Protein AF-A0A4W6DBS5-F1 (afdb_monomer_lite)

pLDDT: mean 72.59, std 17.26, range [32.41, 91.25]

Sequence (132 aa):
MEENRLSANVNFTAESAHLVKTLLYKHRHTITTEQEEKCPDTGMRTEEEHHTFYHYRARFSTPTSRKPIQGTASVYFVVDVSKVKAQTLPVEVLFVVESNRLVHTPGRTRFREKWLADVIESKALLQKAVQL

Foldseek 3Di:
DDDPPPPPVPVVVVVVVVVVVVVVVVVVVCVVPVPDDDDDDAWDWDDDPFKIKTKHKDKDADADPVRGGQFIKIKIKIWIDTPPDDPPDDIWMWIDIPPDPDIDGPPVDDDDPVSGVVVGVVVSVVVVVVVD

Structure (mmCIF, N/CA/C/O backbone):
data_AF-A0A4W6DBS5-F1
#
_entry.id   AF-A0A4W6DBS5-F1
#
loop_
_atom_site.group_PDB
_atom_site.id
_atom_site.type_symbol
_atom_site.label_atom_id
_atom_site.label_alt_id
_atom_site.label_comp_id
_atom_site.label_asym_id
_atom_site.label_entity_id
_atom_site.label_seq_id
_atom_site.pdbx_PDB_ins_code
_atom_site.Cartn_x
_atom_site.Cartn_y
_atom_site.Cartn_z
_atom_site.occupancy
_atom_site.B_iso_or_equiv
_atom_site.auth_seq_id
_atom_site.auth_comp_id
_atom_site.auth_asym_id
_atom_site.auth_atom_id
_atom_site.pdbx_PDB_model_num
ATOM 1 N N . MET A 1 1 ? -32.596 7.058 20.690 1.00 37.25 1 MET A N 1
ATOM 2 C CA . MET A 1 1 ? -31.724 6.209 19.853 1.00 37.25 1 MET A CA 1
ATOM 3 C C . MET A 1 1 ? -31.255 7.082 18.714 1.00 37.25 1 MET A C 1
ATOM 5 O O . MET A 1 1 ? -32.039 7.348 17.818 1.00 37.25 1 MET A O 1
ATOM 9 N N . GLU A 1 2 ? -30.049 7.630 18.821 1.00 32.41 2 GLU A N 1
ATOM 10 C CA . GLU A 1 2 ? -29.502 8.546 17.821 1.00 32.41 2 GLU A CA 1
ATOM 11 C C . GLU A 1 2 ? -28.297 7.863 17.178 1.00 32.41 2 GLU A C 1
ATOM 13 O O . GLU A 1 2 ? -27.300 7.541 17.827 1.00 32.41 2 GLU A O 1
ATOM 18 N N . GLU A 1 3 ? -28.485 7.515 15.913 1.00 40.12 3 GLU A N 1
ATOM 19 C CA . GLU A 1 3 ? -27.567 6.779 15.061 1.00 40.12 3 GLU A CA 1
ATOM 20 C C . GLU A 1 3 ? -26.371 7.684 14.741 1.00 40.12 3 GLU A C 1
ATOM 22 O O . GLU A 1 3 ? -26.428 8.580 13.898 1.00 40.12 3 GLU A O 1
ATOM 27 N N . ASN A 1 4 ? -25.289 7.502 15.498 1.00 34.47 4 ASN A N 1
ATOM 28 C CA . ASN A 1 4 ? -24.107 8.350 15.447 1.00 34.47 4 ASN A CA 1
ATOM 29 C C . ASN A 1 4 ? -23.308 8.077 14.162 1.00 34.47 4 ASN A C 1
ATOM 31 O O . ASN A 1 4 ? -22.369 7.279 14.138 1.00 34.47 4 ASN A O 1
ATOM 35 N N . ARG A 1 5 ? -23.705 8.746 13.076 1.00 44.41 5 ARG A N 1
ATOM 36 C CA . ARG A 1 5 ? -22.984 8.835 11.801 1.00 44.41 5 ARG A CA 1
ATOM 37 C C . ARG A 1 5 ? -21.673 9.612 11.976 1.00 44.41 5 ARG A C 1
ATOM 39 O O . ARG A 1 5 ? -21.519 10.725 11.488 1.00 44.41 5 ARG A O 1
ATOM 46 N N . LEU A 1 6 ? -20.698 9.010 12.651 1.00 40.62 6 LEU A N 1
ATOM 47 C CA . LEU A 1 6 ? -19.311 9.480 12.681 1.00 40.62 6 LEU A CA 1
ATOM 48 C C . LEU A 1 6 ? -18.524 8.852 11.528 1.00 40.62 6 LEU A C 1
ATOM 50 O O . LEU A 1 6 ? -17.500 8.205 11.731 1.00 40.62 6 LEU A O 1
ATOM 54 N N . SER A 1 7 ? -18.984 9.056 10.294 1.00 38.66 7 SER A N 1
ATOM 55 C CA . SER A 1 7 ? -18.100 8.930 9.138 1.00 38.66 7 SER A CA 1
ATOM 56 C C . SER A 1 7 ? -17.270 10.209 9.069 1.00 38.66 7 SER A C 1
ATOM 58 O O . SER A 1 7 ? -17.584 11.134 8.319 1.00 38.66 7 SER A O 1
ATOM 60 N N . ALA A 1 8 ? -16.234 10.301 9.905 1.00 46.06 8 ALA A N 1
ATOM 61 C CA . ALA A 1 8 ? -15.146 11.219 9.617 1.00 46.06 8 ALA A CA 1
ATOM 62 C C . ALA A 1 8 ? -14.635 10.835 8.221 1.00 46.06 8 ALA A C 1
ATOM 64 O O . ALA A 1 8 ? -14.128 9.729 8.041 1.00 46.06 8 ALA A O 1
ATOM 65 N N . ASN A 1 9 ? -14.862 11.701 7.231 1.00 44.34 9 ASN A N 1
ATOM 66 C CA . ASN A 1 9 ? -14.369 11.546 5.863 1.00 44.34 9 ASN A CA 1
ATOM 67 C C . ASN A 1 9 ? -12.839 11.671 5.881 1.00 44.34 9 ASN A C 1
ATOM 69 O O . ASN A 1 9 ? -12.274 12.706 5.533 1.00 44.34 9 ASN A O 1
ATOM 73 N N . VAL A 1 10 ? -12.160 10.635 6.365 1.00 52.34 10 VAL A N 1
ATOM 74 C CA . VAL A 1 10 ? -10.714 10.492 6.244 1.00 52.34 10 VAL A CA 1
ATOM 75 C C . VAL A 1 10 ? -10.484 9.957 4.841 1.00 52.34 10 VAL A C 1
ATOM 77 O O . VAL A 1 10 ? -10.580 8.759 4.631 1.00 52.34 10 VAL A O 1
ATOM 80 N N . ASN A 1 11 ? -10.239 10.839 3.870 1.00 52.94 11 ASN A N 1
ATOM 81 C CA . ASN A 1 11 ? -10.022 10.447 2.476 1.00 52.94 11 ASN A CA 1
ATOM 82 C C . ASN A 1 11 ? -8.618 9.836 2.292 1.00 52.94 11 ASN A C 1
ATOM 84 O O . ASN A 1 11 ? -7.769 10.395 1.588 1.00 52.94 11 ASN A O 1
ATOM 88 N N . PHE A 1 12 ? -8.358 8.674 2.898 1.00 51.47 12 PHE A N 1
ATOM 89 C CA . PHE A 1 12 ? -7.119 7.916 2.703 1.00 51.47 12 PHE A CA 1
ATOM 90 C C . PHE A 1 12 ? -6.820 7.635 1.226 1.00 51.47 12 PHE A C 1
ATOM 92 O O . PHE A 1 12 ? -5.678 7.364 0.879 1.00 51.47 12 PHE A O 1
ATOM 99 N N . THR A 1 13 ? -7.808 7.687 0.333 1.00 48.50 13 THR A N 1
ATOM 100 C CA . THR A 1 13 ? -7.647 7.544 -1.119 1.00 48.50 13 THR A CA 1
ATOM 101 C C . THR A 1 13 ? -6.822 8.693 -1.698 1.00 48.50 13 THR A C 1
ATOM 103 O O . THR A 1 13 ? -5.957 8.460 -2.539 1.00 48.50 13 THR A O 1
ATOM 106 N N . ALA A 1 14 ? -7.042 9.926 -1.233 1.00 49.16 14 ALA A N 1
ATOM 107 C CA . ALA A 1 14 ? -6.259 11.081 -1.665 1.00 49.16 14 ALA A CA 1
ATOM 108 C C . ALA A 1 14 ? -4.828 11.003 -1.113 1.00 49.16 14 ALA A C 1
ATOM 110 O O . ALA A 1 14 ? -3.869 11.243 -1.844 1.00 49.16 14 ALA A O 1
ATOM 111 N N . GLU A 1 15 ? -4.680 10.587 0.145 1.00 49.84 15 GLU A N 1
ATOM 112 C CA . GLU A 1 15 ? -3.378 10.450 0.805 1.00 49.84 15 GLU A CA 1
ATOM 113 C C . GLU A 1 15 ? -2.558 9.276 0.253 1.00 49.84 15 GLU A C 1
ATOM 115 O O . GLU A 1 15 ? -1.367 9.423 -0.004 1.00 49.84 15 GLU A O 1
ATOM 120 N N . SER A 1 16 ? -3.185 8.129 -0.016 1.00 52.06 16 SER A N 1
ATOM 121 C CA . SER A 1 16 ? -2.534 6.964 -0.630 1.00 52.06 16 SER A CA 1
ATOM 122 C C . SER A 1 16 ? -2.178 7.212 -2.096 1.00 52.06 16 SER A C 1
ATOM 124 O O . SER A 1 16 ? -1.078 6.854 -2.512 1.00 52.06 16 SER A O 1
ATOM 126 N N . ALA A 1 17 ? -3.029 7.891 -2.874 1.00 54.09 17 ALA A N 1
ATOM 127 C CA . ALA A 1 17 ? -2.690 8.3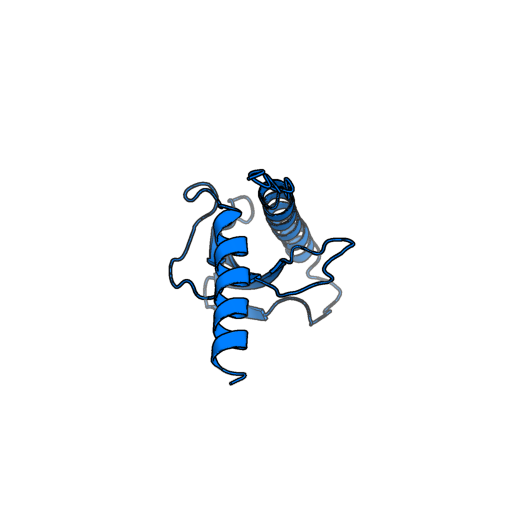10 -4.236 1.00 54.09 17 ALA A CA 1
ATOM 128 C C . ALA A 1 17 ? -1.547 9.339 -4.249 1.00 54.09 17 ALA A C 1
ATOM 130 O O . ALA A 1 17 ? -0.639 9.244 -5.078 1.00 54.09 17 ALA A O 1
ATOM 131 N N . HIS A 1 18 ? -1.550 10.291 -3.311 1.00 57.25 18 HIS A N 1
ATOM 132 C CA . HIS A 1 18 ? -0.450 11.237 -3.139 1.00 57.25 18 HIS A CA 1
ATOM 133 C C . HIS A 1 18 ? 0.840 10.530 -2.716 1.00 57.25 18 HIS A C 1
ATOM 135 O O . HIS A 1 18 ? 1.910 10.866 -3.219 1.00 57.25 18 HIS A O 1
ATOM 141 N N . LEU A 1 19 ? 0.750 9.511 -1.860 1.00 61.84 19 LEU A N 1
ATOM 142 C CA . LEU A 1 19 ? 1.896 8.719 -1.437 1.00 61.84 19 LEU A CA 1
ATOM 143 C C . LEU A 1 19 ? 2.474 7.908 -2.596 1.00 61.84 19 LEU A C 1
ATOM 145 O O . LEU A 1 19 ? 3.677 7.960 -2.808 1.00 61.84 19 LEU A O 1
ATOM 149 N N . VAL A 1 20 ? 1.641 7.232 -3.392 1.00 62.66 20 VAL A N 1
ATOM 150 C CA . VAL A 1 20 ? 2.091 6.509 -4.595 1.00 62.66 20 VAL A CA 1
ATOM 151 C C . VAL A 1 20 ? 2.735 7.477 -5.586 1.00 62.66 20 VAL A C 1
ATOM 153 O O . VAL A 1 20 ? 3.829 7.215 -6.076 1.00 62.66 20 VAL A O 1
ATOM 156 N N . LYS A 1 21 ? 2.123 8.643 -5.825 1.00 62.72 21 LYS A N 1
ATOM 157 C CA . LYS A 1 21 ? 2.707 9.692 -6.672 1.00 62.72 21 LYS A CA 1
ATOM 158 C C . LYS A 1 21 ? 4.042 10.198 -6.119 1.00 62.72 21 LYS A C 1
ATOM 160 O O . LYS A 1 21 ? 4.973 10.401 -6.889 1.00 62.72 21 LYS A O 1
ATOM 165 N N . THR A 1 22 ? 4.156 10.369 -4.804 1.00 61.91 22 THR A N 1
ATOM 166 C CA . THR A 1 22 ? 5.387 10.811 -4.131 1.00 61.91 22 THR A CA 1
ATOM 167 C C . THR A 1 22 ? 6.469 9.739 -4.176 1.00 61.91 22 THR A C 1
ATOM 169 O O . THR A 1 22 ? 7.624 10.071 -4.410 1.00 61.91 22 THR A O 1
ATOM 172 N N . LEU A 1 23 ? 6.114 8.464 -4.001 1.00 63.50 23 LEU A N 1
ATOM 173 C CA . LEU A 1 23 ? 7.032 7.334 -4.129 1.00 63.50 23 LEU A CA 1
ATOM 174 C C . LEU A 1 23 ? 7.566 7.240 -5.558 1.00 63.50 23 LEU A C 1
ATOM 176 O O . LEU A 1 23 ? 8.777 7.213 -5.743 1.00 63.50 23 LEU A O 1
ATOM 180 N N . LEU A 1 24 ? 6.688 7.307 -6.561 1.00 65.00 24 LEU A N 1
ATOM 181 C CA . LEU A 1 24 ? 7.076 7.320 -7.973 1.00 65.00 24 LEU A CA 1
ATOM 182 C C . LEU A 1 24 ? 7.933 8.545 -8.326 1.00 65.00 24 LEU A C 1
ATOM 184 O O . LEU A 1 24 ? 8.927 8.423 -9.037 1.00 65.00 24 LEU A O 1
ATOM 188 N N . TYR A 1 25 ? 7.588 9.725 -7.804 1.00 61.28 25 TYR A N 1
ATOM 189 C CA . TYR A 1 25 ? 8.354 10.952 -8.020 1.00 61.28 25 TYR A CA 1
ATOM 190 C C . TYR A 1 25 ? 9.740 10.889 -7.370 1.00 61.28 25 TYR A C 1
ATOM 192 O O . TYR A 1 25 ? 10.733 11.185 -8.031 1.00 61.28 25 TYR A O 1
ATOM 200 N N . LYS A 1 26 ? 9.820 10.470 -6.099 1.00 60.19 26 LYS A N 1
ATOM 201 C CA . LYS A 1 26 ? 11.092 10.276 -5.391 1.00 60.19 26 LYS A CA 1
ATOM 202 C C . LYS A 1 26 ? 11.959 9.259 -6.109 1.00 60.19 26 LYS A C 1
ATOM 204 O O . LYS A 1 26 ? 13.130 9.541 -6.313 1.00 60.19 26 LYS A O 1
ATOM 209 N N . HIS A 1 27 ? 11.381 8.138 -6.525 1.00 64.31 27 HIS A N 1
ATOM 210 C CA . HIS A 1 27 ? 12.082 7.077 -7.232 1.00 64.31 27 HIS A C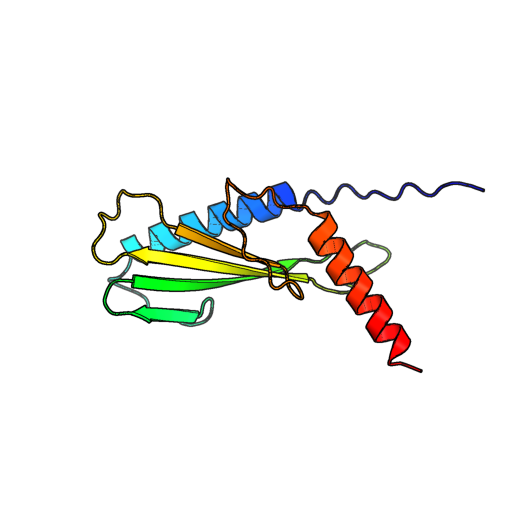A 1
ATOM 211 C C . HIS A 1 27 ? 12.660 7.550 -8.577 1.00 64.31 27 HIS A C 1
ATOM 213 O O . HIS A 1 27 ? 13.831 7.314 -8.863 1.00 64.31 27 HIS A O 1
ATOM 219 N N . ARG A 1 28 ? 11.892 8.329 -9.355 1.00 62.12 28 ARG A N 1
ATOM 220 C CA . ARG A 1 28 ? 12.376 8.951 -10.600 1.00 62.12 28 ARG A CA 1
ATOM 221 C C . ARG A 1 28 ? 13.564 9.887 -10.359 1.00 62.12 28 ARG A C 1
ATOM 223 O O . ARG A 1 28 ? 14.489 9.920 -11.164 1.00 62.12 28 ARG A O 1
ATOM 230 N N . HIS A 1 29 ? 13.556 10.622 -9.249 1.00 55.00 29 HIS A N 1
ATOM 231 C CA . HIS A 1 29 ? 14.692 11.456 -8.853 1.00 55.00 29 HIS A CA 1
ATOM 232 C C . HIS A 1 29 ? 15.866 10.637 -8.329 1.00 55.00 29 HIS A C 1
ATOM 234 O O . HIS A 1 29 ? 16.986 10.935 -8.697 1.00 55.00 29 HIS A O 1
ATOM 240 N N . THR A 1 30 ? 15.642 9.560 -7.574 1.00 49.91 30 THR A N 1
ATOM 241 C CA . THR A 1 30 ? 16.751 8.714 -7.093 1.00 49.91 30 THR A CA 1
ATOM 242 C C . THR A 1 30 ? 17.495 8.063 -8.260 1.00 49.91 30 THR A C 1
ATOM 244 O O . THR A 1 30 ? 18.714 8.101 -8.274 1.00 49.91 30 THR A O 1
ATOM 247 N N . ILE A 1 31 ? 16.786 7.586 -9.293 1.00 56.34 31 ILE A N 1
ATOM 248 C CA . ILE A 1 31 ? 17.415 7.053 -10.518 1.00 56.34 31 ILE A CA 1
ATOM 249 C C . ILE A 1 31 ? 18.184 8.138 -11.295 1.00 56.34 31 ILE A C 1
ATOM 251 O O . ILE A 1 31 ? 19.209 7.846 -11.903 1.00 56.34 31 ILE A O 1
ATOM 255 N N . THR A 1 32 ? 17.722 9.394 -11.275 1.00 46.06 32 THR A N 1
ATOM 256 C CA . THR A 1 32 ? 18.382 10.498 -12.001 1.00 46.06 32 THR A CA 1
ATOM 257 C C . THR A 1 32 ? 19.626 11.021 -11.266 1.00 46.06 32 THR A C 1
ATOM 259 O O . THR A 1 32 ? 20.516 11.578 -11.903 1.00 46.06 32 THR A O 1
ATOM 262 N N . THR A 1 33 ? 19.713 10.825 -9.947 1.00 39.59 33 THR A N 1
ATOM 263 C CA . THR A 1 33 ? 20.791 11.361 -9.097 1.00 39.59 33 THR A CA 1
ATOM 264 C C . THR A 1 33 ? 21.747 10.292 -8.551 1.00 39.59 33 THR A C 1
ATOM 266 O O . THR A 1 33 ? 22.569 10.602 -7.692 1.00 39.59 33 THR A O 1
ATOM 269 N N . GLU A 1 34 ? 21.710 9.047 -9.045 1.00 45.81 34 GLU A N 1
ATOM 270 C CA . GLU A 1 34 ? 22.702 8.005 -8.707 1.00 45.81 34 GLU A CA 1
ATOM 271 C C . GLU A 1 34 ? 24.074 8.265 -9.385 1.00 45.81 34 GLU A C 1
ATOM 273 O O . GLU A 1 34 ? 24.616 7.430 -10.107 1.00 45.81 34 GLU A O 1
ATOM 278 N N . GLN A 1 35 ? 24.670 9.428 -9.101 1.00 39.31 35 GLN A N 1
ATOM 279 C CA . GLN A 1 35 ? 26.118 9.532 -8.902 1.00 39.31 35 GLN A CA 1
ATOM 280 C C . GLN A 1 35 ? 26.526 10.129 -7.550 1.00 39.31 35 GLN A C 1
ATOM 282 O O . GLN A 1 35 ? 27.696 10.002 -7.211 1.00 39.31 35 GLN A O 1
ATOM 287 N N . GLU A 1 36 ? 25.633 10.663 -6.706 1.00 49.75 36 GLU A N 1
ATOM 288 C CA . GLU A 1 36 ? 26.083 11.108 -5.380 1.00 49.75 36 GLU A CA 1
ATOM 289 C C . GLU A 1 36 ? 24.990 11.056 -4.304 1.00 49.75 36 GLU A C 1
ATOM 291 O O . GLU A 1 36 ? 23.853 11.460 -4.516 1.00 49.75 36 GLU A O 1
ATOM 296 N N . GLU A 1 37 ? 25.396 10.553 -3.133 1.00 43.59 37 GLU A N 1
ATOM 297 C CA . GLU A 1 37 ? 24.672 10.446 -1.855 1.00 43.59 37 GLU A CA 1
ATOM 298 C C . GLU A 1 37 ? 23.869 9.163 -1.561 1.00 43.59 37 GLU A C 1
ATOM 300 O O . GLU A 1 37 ? 22.641 9.073 -1.575 1.00 43.59 37 GLU A O 1
ATOM 305 N N . LYS A 1 38 ? 24.635 8.162 -1.117 1.00 48.97 38 LYS A N 1
ATOM 306 C CA . LYS A 1 38 ? 24.202 7.029 -0.295 1.00 48.97 38 LYS A CA 1
ATOM 307 C C . LYS A 1 38 ? 23.676 7.518 1.069 1.00 48.97 38 LYS A C 1
ATOM 309 O O . LYS A 1 38 ? 24.448 7.651 2.013 1.00 48.97 38 LYS A O 1
ATOM 314 N N . CYS A 1 39 ? 22.363 7.693 1.204 1.00 33.59 39 CYS A N 1
ATOM 315 C CA . CYS A 1 39 ? 21.677 7.687 2.503 1.00 33.59 39 CYS A CA 1
ATOM 316 C C . CYS A 1 39 ? 20.867 6.384 2.654 1.00 33.59 39 CYS A C 1
ATOM 318 O O . CYS A 1 39 ? 19.834 6.241 1.993 1.00 33.59 39 CYS A O 1
ATOM 320 N N . PRO A 1 40 ? 21.291 5.414 3.489 1.00 50.44 40 PRO A N 1
ATOM 321 C CA . PRO A 1 40 ? 20.568 4.164 3.657 1.00 50.44 40 PRO A CA 1
ATOM 322 C C . PRO A 1 40 ? 19.678 4.245 4.901 1.00 50.44 40 PRO A C 1
ATOM 324 O O . PRO A 1 40 ? 20.187 4.068 5.999 1.00 50.44 40 PRO A O 1
ATOM 327 N N . ASP A 1 41 ? 18.369 4.482 4.750 1.00 45.62 41 ASP A N 1
ATOM 328 C CA . ASP A 1 41 ? 17.423 3.975 5.771 1.00 45.62 41 ASP A CA 1
ATOM 329 C C . ASP A 1 41 ? 15.939 3.858 5.368 1.00 45.62 41 ASP A C 1
ATOM 331 O O . ASP A 1 41 ? 15.137 3.333 6.129 1.00 45.62 41 ASP A O 1
ATOM 335 N N . THR A 1 42 ? 15.473 4.337 4.208 1.00 50.44 42 THR A N 1
ATOM 336 C CA . THR A 1 42 ? 13.999 4.439 4.007 1.00 50.44 42 THR A CA 1
ATOM 337 C C . THR A 1 42 ? 13.372 3.378 3.096 1.00 50.44 42 THR A C 1
ATOM 339 O O . THR A 1 42 ? 12.162 3.392 2.877 1.00 50.44 42 THR A O 1
ATOM 342 N N . GLY A 1 43 ? 14.132 2.406 2.599 1.00 57.66 43 GLY A N 1
ATOM 343 C CA . GLY A 1 43 ? 13.554 1.319 1.808 1.00 57.66 43 GLY A CA 1
ATOM 344 C C . GLY A 1 43 ? 14.546 0.203 1.538 1.00 57.66 43 GLY A C 1
ATOM 345 O O . GLY A 1 43 ? 15.676 0.454 1.129 1.00 57.66 43 GLY A O 1
ATOM 346 N N . MET A 1 44 ? 14.120 -1.035 1.771 1.00 73.69 44 MET A N 1
ATOM 347 C CA . MET A 1 44 ? 14.914 -2.212 1.429 1.00 73.69 44 MET A CA 1
ATOM 348 C C . MET A 1 44 ? 14.949 -2.343 -0.099 1.00 73.69 44 MET A C 1
ATOM 350 O O . MET A 1 44 ? 13.902 -2.462 -0.743 1.00 73.69 44 MET A O 1
ATOM 354 N N . ARG A 1 45 ? 16.150 -2.292 -0.679 1.00 83.44 45 ARG A N 1
ATOM 355 C CA . ARG A 1 45 ? 16.399 -2.564 -2.100 1.00 83.44 45 ARG A CA 1
ATOM 356 C C . ARG A 1 45 ? 16.836 -4.015 -2.246 1.00 83.44 45 ARG A C 1
ATOM 358 O O . ARG A 1 45 ? 17.707 -4.470 -1.507 1.00 83.44 45 ARG A O 1
ATOM 365 N N . THR A 1 46 ? 16.251 -4.717 -3.204 1.00 85.75 46 THR A N 1
ATOM 366 C CA . THR A 1 46 ? 16.656 -6.074 -3.574 1.00 85.75 46 THR A CA 1
ATOM 367 C C . THR A 1 46 ? 17.034 -6.074 -5.042 1.00 85.75 46 THR A C 1
ATOM 369 O O . THR A 1 46 ? 16.301 -5.539 -5.871 1.00 85.75 46 THR A O 1
ATOM 372 N N . GLU A 1 47 ? 18.194 -6.636 -5.359 1.00 86.38 47 GLU A N 1
ATOM 373 C CA . GLU A 1 47 ? 18.698 -6.698 -6.726 1.00 86.38 47 GLU A CA 1
ATOM 374 C C . GLU A 1 47 ? 18.655 -8.127 -7.247 1.00 86.38 47 GLU A C 1
ATOM 376 O O . GLU A 1 47 ? 19.133 -9.049 -6.592 1.00 86.38 47 GLU A O 1
ATOM 381 N N . GLU A 1 48 ? 18.128 -8.281 -8.453 1.00 87.75 48 GLU A N 1
ATOM 382 C CA . GLU A 1 48 ? 18.187 -9.504 -9.244 1.00 87.75 48 GLU A CA 1
ATOM 383 C C . GLU A 1 48 ? 18.909 -9.224 -10.569 1.00 87.75 48 GLU A C 1
ATOM 385 O O . GLU A 1 48 ? 19.232 -8.077 -10.890 1.00 87.75 48 GLU A O 1
ATOM 390 N N . GLU A 1 49 ? 19.188 -10.263 -11.356 1.00 87.62 49 GLU A N 1
ATOM 391 C CA . GLU A 1 49 ? 19.982 -10.159 -12.590 1.00 87.62 49 GLU A CA 1
ATOM 392 C C . GLU A 1 49 ? 19.426 -9.102 -13.562 1.00 87.62 49 GLU A C 1
ATOM 394 O O . GLU A 1 49 ? 20.169 -8.269 -14.079 1.00 87.62 49 GLU A O 1
ATOM 399 N N . HIS A 1 50 ? 18.100 -9.053 -13.719 1.00 87.31 50 HIS A N 1
ATOM 400 C CA . HIS A 1 50 ? 17.428 -8.170 -14.680 1.00 87.31 50 HIS A CA 1
ATOM 401 C C . HIS A 1 50 ? 16.487 -7.144 -14.039 1.00 87.31 50 HIS A C 1
ATOM 403 O O . HIS A 1 50 ? 15.902 -6.329 -14.756 1.00 87.31 50 HIS A O 1
ATOM 409 N N . HIS A 1 51 ? 16.333 -7.173 -12.716 1.00 85.56 51 HIS A N 1
ATOM 410 C CA . HIS A 1 51 ? 15.343 -6.381 -11.990 1.00 85.56 51 HIS A CA 1
ATOM 411 C C . HIS A 1 51 ? 15.923 -5.791 -10.705 1.00 85.56 51 HIS A C 1
ATOM 413 O O . HIS A 1 51 ? 16.829 -6.350 -10.086 1.00 85.56 51 HIS A O 1
ATOM 419 N N . THR A 1 52 ? 15.390 -4.643 -10.307 1.00 85.88 52 THR A N 1
ATOM 420 C CA . THR A 1 52 ? 15.652 -4.017 -9.014 1.00 85.88 52 THR A CA 1
ATOM 421 C C . THR A 1 52 ? 14.319 -3.724 -8.343 1.00 85.88 52 THR A C 1
ATOM 423 O O . THR A 1 52 ? 13.496 -2.980 -8.878 1.00 85.88 52 THR A O 1
ATOM 426 N N . PHE A 1 53 ? 14.129 -4.272 -7.146 1.00 86.56 53 PHE A N 1
ATOM 427 C CA . PHE A 1 53 ? 12.921 -4.101 -6.353 1.00 86.56 53 PHE A CA 1
ATOM 428 C C . PHE A 1 53 ? 13.150 -3.104 -5.224 1.00 86.56 53 PHE A C 1
ATOM 430 O O . PHE A 1 53 ? 14.077 -3.250 -4.423 1.00 86.56 53 PHE A O 1
ATOM 437 N N . TYR A 1 54 ? 12.259 -2.124 -5.114 1.00 84.69 54 TYR A N 1
ATOM 438 C CA . TYR A 1 54 ? 12.255 -1.149 -4.029 1.00 84.69 54 TYR A CA 1
ATOM 439 C C . TYR A 1 54 ? 11.038 -1.371 -3.142 1.00 84.69 54 TYR A C 1
ATOM 441 O O . TYR A 1 54 ? 9.893 -1.292 -3.596 1.00 84.69 54 TYR A O 1
ATOM 449 N N . HIS A 1 55 ? 11.295 -1.637 -1.864 1.00 84.88 55 HIS A N 1
ATOM 450 C CA . HIS A 1 55 ? 10.262 -1.941 -0.886 1.00 84.88 55 HIS A CA 1
ATOM 451 C C . HIS A 1 55 ? 9.962 -0.713 -0.039 1.00 84.88 55 HIS A C 1
ATOM 453 O O . HIS A 1 55 ? 10.852 -0.144 0.598 1.00 84.88 55 HIS A O 1
ATOM 459 N N . TYR A 1 56 ? 8.686 -0.351 0.024 1.00 84.12 56 TYR A N 1
ATOM 460 C CA . TYR A 1 56 ? 8.208 0.771 0.818 1.00 84.12 56 TYR A CA 1
ATOM 461 C C . TYR A 1 56 ? 7.117 0.330 1.777 1.00 84.12 56 TYR A C 1
ATOM 463 O O . TYR A 1 56 ? 6.256 -0.488 1.451 1.00 84.12 56 TYR A O 1
ATOM 471 N N . ARG A 1 57 ? 7.118 0.932 2.965 1.00 87.50 57 ARG A N 1
ATOM 472 C CA . ARG A 1 57 ? 6.069 0.746 3.962 1.00 87.50 57 ARG A CA 1
ATOM 473 C C . ARG A 1 57 ? 5.398 2.078 4.250 1.00 87.50 57 ARG A C 1
ATOM 475 O O . ARG A 1 57 ? 6.007 2.986 4.805 1.00 87.50 57 ARG A O 1
ATOM 482 N N . ALA A 1 58 ? 4.115 2.149 3.943 1.00 84.06 58 ALA A N 1
ATOM 483 C CA . ALA A 1 58 ? 3.241 3.224 4.370 1.00 84.06 58 ALA A CA 1
ATOM 484 C C . ALA A 1 58 ? 2.537 2.822 5.663 1.00 84.06 58 ALA A C 1
ATOM 486 O O . ALA A 1 58 ? 2.064 1.693 5.764 1.00 84.06 58 ALA A O 1
ATOM 487 N N . ARG A 1 59 ? 2.444 3.720 6.645 1.00 87.94 59 ARG A N 1
ATOM 488 C CA . ARG A 1 59 ? 1.672 3.503 7.877 1.00 87.94 59 ARG A CA 1
ATOM 489 C C . ARG A 1 59 ? 0.559 4.534 7.963 1.00 87.94 59 ARG A C 1
ATOM 491 O O . ARG A 1 59 ? 0.820 5.723 7.844 1.00 87.94 59 ARG A O 1
ATOM 498 N N . PHE A 1 60 ? -0.649 4.059 8.228 1.00 86.50 60 PHE A N 1
ATOM 499 C CA . PHE A 1 60 ? -1.864 4.856 8.331 1.00 86.50 60 PHE A CA 1
ATOM 500 C C . PHE A 1 60 ? -2.463 4.727 9.728 1.00 86.50 60 PHE A C 1
ATOM 502 O O . PHE A 1 60 ? -2.386 3.664 10.350 1.00 86.50 60 PHE A O 1
ATOM 509 N N . SER A 1 61 ? -3.078 5.802 10.210 1.00 83.69 61 SER A N 1
ATOM 510 C CA . SER A 1 61 ? -3.836 5.848 11.459 1.00 83.69 61 SER A CA 1
ATOM 511 C C . SER A 1 61 ? -5.003 6.827 11.333 1.00 83.69 61 SER A C 1
ATOM 513 O O . SER A 1 61 ? -5.006 7.687 10.458 1.00 83.69 61 SER A O 1
ATOM 515 N N . THR A 1 62 ? -5.995 6.702 12.216 1.00 80.00 62 THR A N 1
ATOM 516 C CA . THR A 1 62 ? -7.137 7.630 12.313 1.00 80.00 62 THR A CA 1
ATOM 517 C C . THR A 1 62 ? -7.146 8.328 13.669 1.00 80.00 62 THR A C 1
ATOM 519 O O . THR A 1 62 ? -7.951 7.978 14.541 1.00 80.00 62 THR A O 1
ATOM 522 N N . PRO A 1 63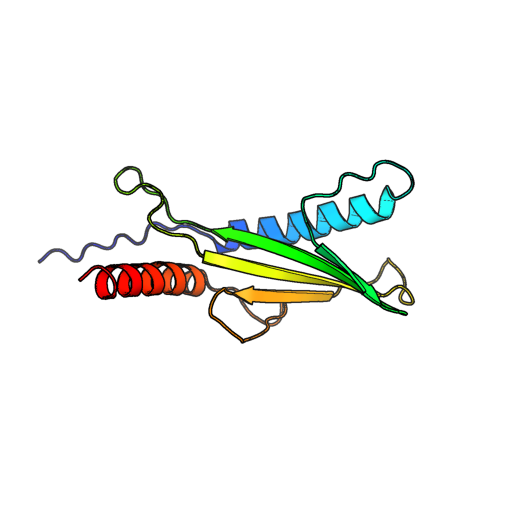 ? -6.221 9.268 13.915 1.00 77.81 63 PRO A N 1
ATOM 523 C CA . PRO A 1 63 ? -6.255 10.048 15.138 1.00 77.81 63 PRO A CA 1
ATOM 524 C C . PRO A 1 63 ? -7.486 10.959 15.136 1.00 77.81 63 PRO A C 1
ATOM 526 O O . PRO A 1 63 ? -7.862 11.538 14.120 1.00 77.81 63 PRO A O 1
ATOM 529 N N . THR A 1 64 ? -8.104 11.121 16.299 1.00 72.56 64 THR A N 1
ATOM 530 C CA . THR A 1 64 ? -9.115 12.157 16.535 1.00 72.56 64 THR A CA 1
ATOM 531 C C . THR A 1 64 ? -8.739 12.929 17.791 1.00 72.56 64 THR A C 1
ATOM 533 O O . THR A 1 64 ? -8.053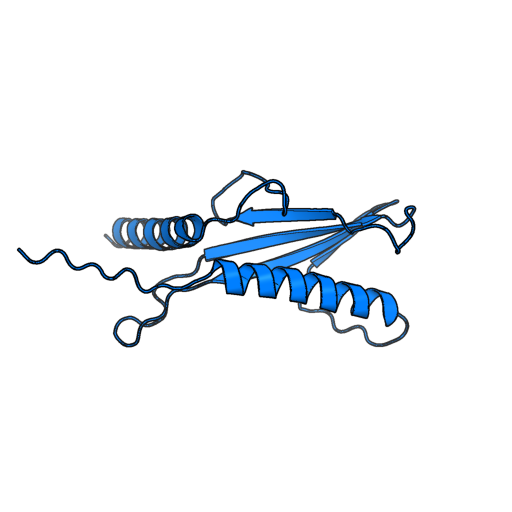 12.401 18.662 1.00 72.56 64 THR A O 1
ATOM 536 N N . SER A 1 65 ? -9.230 14.161 17.937 1.00 77.44 65 SER A N 1
ATOM 537 C CA . SER A 1 65 ? -8.963 14.968 19.140 1.00 77.44 65 SER A CA 1
ATOM 538 C C . SER A 1 65 ? -9.355 14.248 20.445 1.00 77.44 65 SER A C 1
ATOM 540 O O . SER A 1 65 ? -8.689 14.414 21.460 1.00 77.44 65 SER A O 1
ATOM 542 N N . ARG A 1 66 ? -10.389 13.394 20.411 1.00 76.88 66 ARG A N 1
ATOM 543 C CA . ARG A 1 66 ? -10.858 12.616 21.574 1.00 76.88 66 ARG A CA 1
ATOM 544 C C . ARG A 1 66 ? -10.192 11.248 21.721 1.00 76.88 66 ARG A C 1
ATOM 546 O O . ARG A 1 66 ? -10.272 10.647 22.786 1.00 76.88 66 ARG A O 1
ATOM 553 N N . LYS A 1 67 ? -9.596 10.721 20.652 1.00 74.62 67 LYS A N 1
ATOM 554 C CA . LYS A 1 67 ? -8.930 9.416 20.630 1.00 74.62 67 LYS A CA 1
ATOM 555 C C . LYS A 1 67 ? -7.594 9.575 19.901 1.00 74.62 67 LYS A C 1
ATOM 557 O O . LYS A 1 67 ? -7.603 9.567 18.664 1.00 74.62 67 LYS A O 1
ATOM 562 N N . PRO A 1 68 ? -6.465 9.719 20.627 1.00 83.19 68 PRO A N 1
ATOM 563 C CA . PRO A 1 68 ? -5.136 9.702 20.012 1.00 83.19 68 PRO A CA 1
ATOM 564 C C . PRO A 1 68 ? -4.912 8.373 19.279 1.00 83.19 68 PRO A C 1
ATOM 566 O O . PRO A 1 68 ? -5.750 7.480 19.374 1.00 83.19 68 PRO A O 1
ATOM 569 N N . ILE A 1 69 ? -3.808 8.225 18.539 1.00 83.56 69 ILE A N 1
ATOM 570 C CA . ILE A 1 69 ? -3.535 7.057 17.677 1.00 83.56 69 ILE A CA 1
ATOM 571 C C . ILE A 1 69 ? -3.815 5.737 18.422 1.00 83.56 69 ILE A C 1
ATOM 573 O O . ILE A 1 69 ? -3.028 5.308 19.258 1.00 83.56 69 ILE A O 1
ATOM 577 N N . GLN A 1 70 ? -4.954 5.107 18.112 1.00 80.31 70 GLN A N 1
ATOM 578 C CA . GLN A 1 70 ? -5.408 3.865 18.759 1.00 80.31 70 GLN A CA 1
ATOM 579 C C . GLN A 1 70 ? -4.784 2.619 18.121 1.00 80.31 70 GLN A C 1
ATOM 581 O O . GLN A 1 70 ? -4.770 1.546 18.709 1.00 80.31 70 GLN A O 1
ATOM 586 N N . GLY A 1 71 ? -4.294 2.752 16.892 1.00 86.88 71 GLY A N 1
ATOM 587 C CA . GLY A 1 71 ? -3.740 1.661 16.112 1.00 86.88 71 GLY A CA 1
ATOM 588 C C . GLY A 1 71 ? -3.278 2.155 14.750 1.00 86.88 71 GLY A C 1
ATOM 589 O O . GLY A 1 71 ? -3.593 3.274 14.332 1.00 86.88 71 GLY A O 1
ATOM 590 N N . THR A 1 72 ? -2.505 1.317 14.065 1.00 91.06 72 THR A N 1
ATOM 591 C CA . THR A 1 72 ? -2.007 1.614 12.721 1.00 91.06 72 THR A CA 1
ATOM 592 C C . THR A 1 72 ? -2.221 0.435 11.784 1.00 91.06 72 THR A C 1
ATOM 594 O O . THR A 1 72 ? -2.071 -0.717 12.206 1.00 91.06 72 THR A O 1
ATOM 597 N N . ALA A 1 73 ? -2.478 0.725 10.514 1.00 91.25 73 ALA A N 1
ATOM 598 C CA . ALA A 1 73 ? -2.427 -0.240 9.422 1.00 91.25 73 ALA A CA 1
ATOM 599 C C . ALA A 1 73 ? -1.265 0.109 8.494 1.00 91.25 73 ALA A C 1
ATOM 601 O O . ALA A 1 73 ? -1.035 1.282 8.197 1.00 91.25 73 ALA A O 1
ATOM 602 N N . SER A 1 74 ? -0.523 -0.900 8.051 1.00 90.81 74 SER A N 1
ATOM 603 C CA . SER A 1 74 ? 0.542 -0.722 7.068 1.00 90.81 74 SER A CA 1
ATOM 604 C C . SER A 1 74 ? 0.070 -1.125 5.668 1.00 90.81 74 SER A C 1
ATOM 606 O O . SER A 1 74 ? -0.701 -2.069 5.513 1.00 90.81 74 SER A O 1
ATOM 608 N N . VAL A 1 75 ? 0.549 -0.433 4.639 1.00 88.44 75 VAL A N 1
ATOM 609 C CA . VAL A 1 75 ? 0.479 -0.896 3.246 1.00 88.44 75 VAL A CA 1
ATOM 610 C C . VAL A 1 75 ? 1.904 -1.022 2.743 1.00 88.44 75 VAL A C 1
ATOM 612 O O . VAL A 1 75 ? 2.704 -0.093 2.883 1.00 88.44 75 VAL A O 1
ATOM 615 N N . TYR A 1 76 ? 2.220 -2.185 2.199 1.00 88.31 76 TYR A N 1
ATOM 616 C CA . TYR A 1 76 ? 3.533 -2.509 1.668 1.00 88.31 76 TYR A CA 1
ATOM 617 C C . TYR A 1 76 ? 3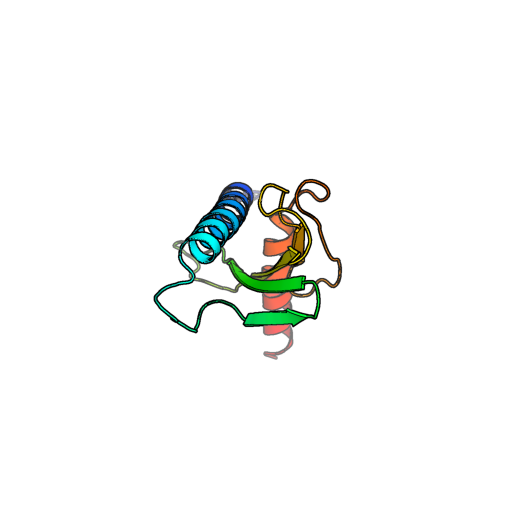.481 -2.359 0.161 1.00 88.31 76 TYR A C 1
ATOM 619 O O . TYR A 1 76 ? 2.612 -2.950 -0.473 1.00 88.31 76 TYR A O 1
ATOM 627 N N . PHE A 1 77 ? 4.388 -1.565 -0.393 1.00 87.06 77 PHE A N 1
ATOM 628 C CA . PHE A 1 77 ? 4.527 -1.364 -1.827 1.00 87.06 77 PHE A CA 1
ATOM 629 C C . PHE A 1 77 ? 5.842 -1.974 -2.292 1.00 87.06 77 PHE A C 1
ATOM 631 O O . PHE A 1 77 ? 6.865 -1.825 -1.623 1.00 87.06 77 PHE A O 1
ATOM 638 N N . VAL A 1 78 ? 5.804 -2.609 -3.454 1.00 87.38 78 VAL A N 1
ATOM 639 C CA . VAL A 1 78 ? 6.985 -3.054 -4.188 1.00 87.38 78 VAL A CA 1
ATOM 640 C C . VAL A 1 78 ? 6.968 -2.349 -5.529 1.00 87.38 78 VAL A C 1
ATOM 642 O O . VAL A 1 78 ? 5.971 -2.400 -6.248 1.00 87.38 78 VAL A O 1
ATOM 645 N N . VAL A 1 79 ? 8.059 -1.660 -5.832 1.00 86.12 79 VAL A N 1
ATOM 646 C CA . VAL A 1 79 ? 8.293 -1.022 -7.124 1.00 86.12 79 VAL A CA 1
ATOM 647 C C . VAL A 1 79 ? 9.339 -1.855 -7.851 1.00 86.12 79 VAL A C 1
ATOM 649 O O . VAL A 1 79 ? 10.451 -2.002 -7.347 1.00 86.12 79 VAL A O 1
ATOM 652 N N . ASP A 1 80 ? 8.962 -2.418 -8.993 1.00 86.00 80 ASP A N 1
ATOM 653 C CA . ASP A 1 80 ? 9.816 -3.251 -9.835 1.00 86.00 80 ASP A CA 1
ATOM 654 C C . ASP A 1 80 ? 10.344 -2.449 -11.029 1.00 86.00 80 ASP A C 1
ATOM 656 O O . ASP A 1 80 ? 9.586 -2.013 -11.903 1.00 86.00 80 ASP A O 1
ATOM 660 N N . VAL A 1 81 ? 11.665 -2.282 -11.059 1.00 84.06 81 VAL A N 1
ATOM 661 C CA . VAL A 1 81 ? 12.399 -1.615 -12.128 1.00 84.06 81 VAL A CA 1
ATOM 662 C C . VAL A 1 81 ? 13.196 -2.642 -12.912 1.00 84.06 81 VAL A C 1
ATOM 664 O O . VAL A 1 81 ? 14.154 -3.227 -12.408 1.00 84.06 81 VAL A O 1
ATOM 667 N N . SER A 1 82 ? 12.868 -2.803 -14.190 1.00 83.06 82 SER A N 1
ATOM 668 C CA . SER A 1 82 ? 13.685 -3.616 -15.086 1.00 83.06 82 SER A CA 1
ATOM 669 C C . SER A 1 82 ? 14.979 -2.889 -15.461 1.00 83.06 82 SER A C 1
ATOM 671 O O . SER A 1 82 ? 14.956 -1.729 -15.868 1.00 83.06 82 SER A O 1
ATOM 673 N N . LYS A 1 83 ? 16.103 -3.607 -15.389 1.00 83.75 83 LYS A N 1
ATOM 674 C CA . LYS A 1 83 ? 17.435 -3.163 -15.834 1.00 83.75 83 LYS A CA 1
ATOM 675 C C . LYS A 1 83 ? 17.601 -3.216 -17.358 1.00 83.75 83 LYS A C 1
ATOM 677 O O . LYS A 1 83 ? 18.527 -2.621 -17.895 1.00 83.75 83 LYS A O 1
ATOM 682 N N . VAL A 1 84 ? 16.723 -3.951 -18.044 1.00 84.88 84 VAL A N 1
ATOM 683 C CA . VAL A 1 84 ? 16.812 -4.233 -19.489 1.00 84.88 84 VAL A CA 1
ATOM 684 C C . VAL A 1 84 ? 15.819 -3.389 -20.290 1.00 84.88 84 VAL A C 1
ATOM 686 O O . VAL A 1 84 ? 16.100 -2.994 -21.421 1.00 84.88 84 VAL A O 1
ATOM 689 N N . LYS A 1 85 ? 14.643 -3.095 -19.720 1.00 78.25 85 LYS A N 1
ATOM 690 C CA . LYS A 1 85 ? 13.640 -2.237 -20.364 1.00 78.25 85 LYS A CA 1
ATOM 691 C C . LYS A 1 85 ? 14.085 -0.768 -20.336 1.00 78.25 85 LYS A C 1
ATOM 693 O O . LYS A 1 85 ? 14.757 -0.319 -19.413 1.00 78.25 85 LYS A O 1
ATOM 698 N N . ALA A 1 86 ? 13.664 0.003 -21.341 1.00 73.31 86 ALA A N 1
ATOM 699 C CA . ALA A 1 86 ? 13.936 1.437 -21.393 1.00 73.31 86 ALA A CA 1
ATOM 700 C C . ALA A 1 86 ? 13.316 2.166 -20.186 1.00 73.31 86 ALA A C 1
ATOM 702 O O . ALA A 1 86 ? 12.141 1.966 -19.878 1.00 73.31 86 ALA A O 1
ATOM 703 N N . GLN A 1 87 ? 14.076 3.075 -19.564 1.00 66.00 87 GLN A N 1
ATOM 704 C CA . GLN A 1 87 ? 13.646 3.858 -18.390 1.00 66.00 87 GLN A CA 1
ATOM 705 C C . GLN A 1 87 ? 12.460 4.805 -18.667 1.00 66.00 87 GLN A C 1
ATOM 707 O O . GLN A 1 87 ? 11.904 5.405 -17.752 1.00 66.00 87 GLN A O 1
ATOM 712 N N . THR A 1 88 ? 12.071 4.959 -19.934 1.00 68.19 88 THR A N 1
ATOM 713 C CA . THR A 1 88 ? 10.891 5.720 -20.360 1.00 68.19 88 THR A CA 1
ATOM 714 C C . THR A 1 88 ? 9.585 4.943 -20.193 1.00 68.19 88 THR A C 1
ATOM 716 O O . THR A 1 88 ? 8.511 5.539 -20.287 1.00 68.19 88 THR A O 1
ATOM 719 N N . LEU A 1 89 ? 9.651 3.628 -19.955 1.00 68.19 89 LEU A N 1
ATOM 720 C CA . LEU A 1 89 ? 8.475 2.798 -19.725 1.00 68.19 89 LEU A CA 1
ATOM 721 C C . LEU A 1 89 ? 7.955 2.950 -18.284 1.00 68.19 89 LEU A C 1
ATOM 723 O O . LEU A 1 89 ? 8.745 3.159 -17.362 1.00 68.19 89 LEU A O 1
ATOM 727 N N . PRO A 1 90 ? 6.631 2.838 -18.062 1.00 68.44 90 PRO A N 1
ATOM 728 C CA . PRO A 1 90 ? 6.063 2.892 -16.721 1.00 68.44 90 PRO A CA 1
ATOM 729 C C . PRO A 1 90 ? 6.619 1.772 -15.837 1.00 68.44 90 PRO A C 1
ATOM 731 O O . PRO A 1 90 ? 6.637 0.610 -16.238 1.00 68.44 90 PRO A O 1
ATOM 734 N N . VAL A 1 91 ? 7.037 2.134 -14.626 1.00 75.75 91 VAL A N 1
ATOM 735 C CA . VAL A 1 91 ? 7.528 1.195 -13.612 1.00 75.75 91 VAL A CA 1
ATOM 736 C C . VAL A 1 91 ? 6.360 0.376 -13.055 1.00 75.75 91 VAL A C 1
ATOM 738 O O . VAL A 1 91 ? 5.267 0.913 -12.840 1.00 75.75 91 VAL A O 1
ATOM 741 N N . GLU A 1 92 ? 6.577 -0.917 -12.820 1.00 82.38 92 GLU A N 1
ATOM 742 C CA . GLU A 1 92 ? 5.546 -1.800 -12.276 1.00 82.38 92 GLU A CA 1
ATOM 743 C C . GLU A 1 92 ? 5.468 -1.637 -10.753 1.00 82.38 92 GLU A C 1
ATOM 745 O O . GLU A 1 92 ? 6.479 -1.573 -10.058 1.00 82.38 92 GLU A O 1
ATOM 750 N N . VAL A 1 93 ? 4.249 -1.526 -10.217 1.00 83.50 93 VAL A N 1
ATOM 751 C CA . VAL A 1 93 ? 4.022 -1.340 -8.778 1.00 83.50 93 VAL A CA 1
ATOM 752 C C . VAL A 1 93 ? 3.016 -2.364 -8.285 1.00 83.50 93 VAL A C 1
ATOM 754 O O . VAL A 1 93 ? 1.944 -2.534 -8.868 1.00 83.50 93 VAL A O 1
ATOM 757 N N . LEU A 1 94 ? 3.341 -3.007 -7.171 1.00 88.06 94 LEU A N 1
ATOM 758 C CA . LEU A 1 94 ? 2.479 -3.937 -6.455 1.00 88.06 94 LEU A CA 1
ATOM 759 C C . LEU A 1 94 ? 2.279 -3.446 -5.028 1.00 88.06 94 LEU A C 1
ATOM 761 O O . LEU A 1 94 ? 3.156 -2.794 -4.462 1.00 88.06 94 LEU A O 1
ATOM 765 N N . PHE A 1 95 ? 1.132 -3.756 -4.429 1.00 88.38 95 PHE A N 1
ATOM 766 C CA . PHE A 1 95 ? 0.909 -3.462 -3.021 1.00 88.38 95 PHE A CA 1
ATOM 767 C C . PHE A 1 95 ? 0.083 -4.515 -2.293 1.00 88.38 95 PHE A C 1
ATOM 769 O O . PHE A 1 95 ? -0.762 -5.191 -2.879 1.00 88.38 95 PHE A O 1
ATOM 776 N N . VAL A 1 96 ? 0.316 -4.613 -0.988 1.00 90.25 96 VAL A N 1
ATOM 777 C CA . VAL A 1 96 ? -0.384 -5.508 -0.066 1.00 90.25 96 VAL A CA 1
ATOM 778 C C . VAL A 1 96 ? -0.777 -4.718 1.175 1.00 90.25 96 VAL A C 1
ATOM 780 O O . VAL A 1 96 ? 0.030 -3.978 1.742 1.00 90.25 96 VAL A O 1
ATOM 783 N N . VAL A 1 97 ? -2.028 -4.866 1.605 1.00 89.69 97 VAL A N 1
ATOM 784 C CA . VAL A 1 97 ? -2.490 -4.326 2.888 1.00 89.69 97 VAL A CA 1
ATOM 785 C C . VAL A 1 97 ? -2.064 -5.281 3.997 1.00 89.69 97 VAL A C 1
ATOM 787 O O . VAL A 1 97 ? -2.161 -6.495 3.844 1.00 89.69 97 VAL A O 1
ATOM 790 N N . GLU A 1 98 ? -1.591 -4.741 5.115 1.00 89.44 98 GLU A N 1
ATOM 791 C CA . GLU A 1 98 ? -1.232 -5.528 6.288 1.00 89.44 98 GLU A CA 1
ATOM 792 C C . GLU A 1 98 ? -2.317 -6.550 6.666 1.00 89.44 98 GLU A C 1
ATOM 794 O O . GLU A 1 98 ? -3.511 -6.267 6.584 1.00 89.44 98 GLU A O 1
ATOM 799 N N . SER A 1 99 ? -1.887 -7.744 7.084 1.00 82.31 99 SER A N 1
ATOM 800 C CA . SER A 1 99 ? -2.757 -8.884 7.410 1.00 82.31 99 SER A CA 1
ATOM 801 C C . SER A 1 99 ? -3.578 -9.439 6.235 1.00 82.31 99 SER A C 1
ATOM 803 O O . SER A 1 99 ? -4.365 -10.362 6.433 1.00 82.31 99 SER A O 1
ATOM 805 N N . ASN A 1 100 ? -3.371 -8.944 5.012 1.00 81.88 100 ASN A N 1
ATOM 806 C CA . ASN A 1 100 ? -3.907 -9.513 3.780 1.00 81.88 100 ASN A CA 1
ATOM 807 C C . ASN A 1 100 ? -2.781 -10.197 2.984 1.00 81.88 100 ASN A C 1
ATOM 809 O O . ASN A 1 100 ? -1.633 -9.764 3.012 1.00 81.88 100 ASN A O 1
ATOM 813 N N . ARG A 1 101 ? -3.103 -11.282 2.274 1.00 83.75 101 ARG A N 1
ATOM 814 C CA . ARG A 1 101 ? -2.177 -11.972 1.355 1.00 83.75 101 ARG A CA 1
ATOM 815 C C . ARG A 1 101 ? -2.408 -11.603 -0.110 1.00 83.75 101 ARG A C 1
ATOM 817 O O . ARG A 1 101 ? -1.619 -11.986 -0.967 1.00 83.75 101 ARG A O 1
ATOM 824 N N . LEU A 1 102 ? -3.497 -10.898 -0.404 1.00 88.00 102 LEU A N 1
ATOM 825 C CA . LEU A 1 102 ? -3.854 -10.503 -1.755 1.00 88.00 102 LEU A CA 1
ATOM 826 C C . LEU A 1 102 ? -2.922 -9.390 -2.241 1.00 88.00 102 LEU A C 1
ATOM 828 O O . LEU A 1 102 ? -2.824 -8.328 -1.625 1.00 88.00 102 LEU A O 1
ATOM 832 N N . VAL A 1 103 ? -2.253 -9.654 -3.361 1.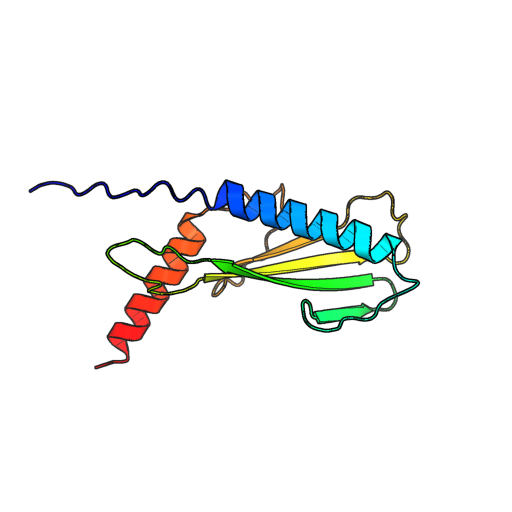00 89.38 103 VAL A N 1
ATOM 833 C CA . VAL A 1 103 ? -1.404 -8.687 -4.058 1.00 89.38 103 VAL A CA 1
ATOM 834 C C . VAL A 1 103 ? -2.258 -7.881 -5.025 1.00 89.38 103 VAL A C 1
ATOM 836 O O . VAL A 1 103 ? -3.053 -8.429 -5.788 1.00 89.38 103 VAL A O 1
ATOM 839 N N . HIS A 1 104 ? -2.079 -6.567 -4.998 1.00 86.94 104 HIS A N 1
ATOM 840 C CA . HIS A 1 104 ? -2.846 -5.628 -5.795 1.00 86.94 104 HIS A CA 1
ATOM 841 C C . HIS A 1 104 ? -1.950 -4.831 -6.736 1.00 86.94 104 HIS A C 1
ATOM 843 O O . HIS A 1 104 ? -0.841 -4.439 -6.382 1.00 86.94 104 HIS A O 1
ATOM 849 N N . THR A 1 105 ? -2.480 -4.519 -7.915 1.00 84.44 105 THR A N 1
ATOM 850 C CA . THR A 1 105 ? -1.830 -3.637 -8.889 1.00 84.44 105 THR A CA 1
ATOM 851 C C . THR A 1 105 ? -2.597 -2.315 -8.965 1.00 84.44 105 THR A C 1
ATOM 853 O O . THR A 1 105 ? -3.819 -2.345 -9.185 1.00 84.44 105 THR A O 1
ATOM 856 N N . PRO A 1 106 ? -1.936 -1.153 -8.812 1.00 76.44 106 PRO A N 1
ATOM 857 C CA . PRO A 1 106 ? -2.554 0.150 -9.035 1.00 76.44 106 PRO A CA 1
ATOM 858 C C . PRO A 1 106 ? -3.194 0.241 -10.427 1.00 76.44 106 PRO A C 1
ATOM 860 O O . PRO A 1 106 ? -2.703 -0.334 -11.394 1.00 76.44 106 PRO A O 1
ATOM 863 N N . GLY A 1 107 ? -4.337 0.917 -10.532 1.00 76.00 107 GLY A N 1
ATOM 864 C CA . GLY A 1 107 ? -5.103 1.028 -11.782 1.00 76.00 107 GLY A CA 1
ATOM 865 C C . GLY A 1 107 ? -5.958 -0.200 -12.126 1.00 76.00 107 GLY A C 1
ATOM 866 O O . GLY A 1 107 ? -7.013 -0.039 -12.729 1.00 76.00 107 GLY A O 1
ATOM 867 N N . ARG A 1 108 ? -5.578 -1.408 -11.683 1.00 79.50 108 ARG A N 1
ATOM 868 C CA . ARG A 1 108 ? -6.423 -2.617 -11.790 1.00 79.50 108 ARG A CA 1
ATOM 869 C C . ARG A 1 108 ? -7.286 -2.826 -10.552 1.00 79.50 108 ARG A C 1
ATOM 871 O O . ARG A 1 108 ? -8.459 -3.165 -10.656 1.00 79.50 108 ARG A O 1
ATOM 878 N N . THR A 1 109 ? -6.707 -2.616 -9.373 1.00 80.88 109 THR A N 1
ATOM 879 C CA . THR A 1 109 ? -7.422 -2.681 -8.097 1.00 80.88 109 THR A CA 1
ATOM 880 C C . THR A 1 109 ? -7.677 -1.271 -7.583 1.00 80.88 109 THR A C 1
ATOM 882 O O . THR A 1 109 ? -6.745 -0.484 -7.411 1.00 80.88 109 THR A O 1
ATOM 885 N N . ARG A 1 110 ? -8.937 -0.958 -7.267 1.00 80.44 110 ARG A N 1
ATOM 886 C CA . ARG A 1 110 ? -9.275 0.269 -6.543 1.00 80.44 110 ARG A CA 1
ATOM 887 C C . ARG A 1 110 ? -8.970 0.093 -5.057 1.00 80.44 110 ARG A C 1
ATOM 889 O O . ARG A 1 110 ? -9.597 -0.736 -4.400 1.00 80.44 110 ARG A O 1
ATOM 896 N N . PHE A 1 111 ? -8.043 0.895 -4.540 1.00 80.81 111 PHE A N 1
ATOM 897 C CA . PHE A 1 111 ? -7.760 0.965 -3.108 1.00 80.81 111 PHE A CA 1
ATOM 898 C C . PHE A 1 111 ? -9.020 1.383 -2.337 1.00 80.81 111 PHE A C 1
ATOM 900 O O . PHE A 1 111 ? -9.700 2.333 -2.734 1.00 80.81 111 PHE A O 1
ATOM 907 N N . ARG A 1 112 ? -9.350 0.664 -1.257 1.00 82.62 112 ARG A N 1
ATOM 908 C CA . ARG A 1 112 ? -10.496 0.980 -0.396 1.00 82.62 112 ARG A CA 1
ATOM 909 C C . ARG A 1 112 ? -10.014 1.322 1.001 1.00 82.62 112 ARG A C 1
ATOM 911 O O . ARG A 1 112 ? -9.417 0.500 1.680 1.00 82.62 112 ARG A O 1
ATOM 918 N N . GLU A 1 113 ? -10.377 2.506 1.456 1.00 80.25 113 GLU A N 1
ATOM 919 C CA . GLU A 1 113 ? -10.077 3.017 2.797 1.00 80.25 113 GLU A CA 1
ATOM 920 C C . GLU A 1 113 ? -10.593 2.105 3.908 1.00 80.25 113 GLU A C 1
ATOM 922 O O . GLU A 1 113 ? -9.928 1.895 4.920 1.00 80.25 113 GLU A O 1
ATOM 927 N N . LYS A 1 114 ? -11.753 1.485 3.658 1.00 85.69 114 LYS A N 1
ATOM 928 C CA . LYS A 1 114 ? -12.341 0.472 4.528 1.00 85.69 114 LYS A CA 1
ATOM 929 C C . LYS A 1 114 ? -11.355 -0.653 4.860 1.00 85.69 114 LYS A C 1
ATOM 931 O O . LYS A 1 114 ? -11.367 -1.120 5.986 1.00 85.69 114 LYS A O 1
ATOM 936 N N . TRP A 1 115 ? -10.451 -1.029 3.951 1.00 87.94 115 TRP A N 1
ATOM 937 C CA . TRP A 1 115 ? -9.431 -2.043 4.240 1.00 87.94 115 TRP A CA 1
ATOM 938 C C . TRP A 1 115 ? -8.490 -1.626 5.374 1.00 87.94 115 TRP A C 1
ATOM 940 O O . TRP A 1 115 ? -8.122 -2.459 6.193 1.00 87.94 115 TRP A O 1
ATOM 950 N N . LEU A 1 116 ? -8.121 -0.345 5.458 1.00 87.50 116 LEU A N 1
ATOM 951 C CA . LEU A 1 116 ? -7.285 0.163 6.549 1.00 87.50 116 LEU A CA 1
ATOM 952 C C . LEU A 1 116 ? -8.060 0.215 7.865 1.00 87.50 116 LEU A C 1
ATOM 954 O O . LEU A 1 116 ? -7.525 -0.174 8.903 1.00 87.50 116 LEU A O 1
ATOM 958 N N . ALA A 1 117 ? -9.313 0.673 7.814 1.00 86.31 117 ALA A N 1
ATOM 959 C CA . ALA A 1 117 ? -10.191 0.711 8.979 1.00 86.31 117 ALA A CA 1
ATOM 960 C C . ALA A 1 117 ? -10.413 -0.698 9.552 1.00 86.31 117 ALA A C 1
ATOM 962 O O . ALA A 1 117 ? -10.193 -0.906 10.744 1.00 86.31 117 ALA A O 1
ATOM 963 N N . ASP A 1 118 ? -10.735 -1.668 8.691 1.00 89.00 118 ASP A N 1
ATOM 964 C CA . ASP A 1 118 ? -10.973 -3.063 9.068 1.00 89.00 118 ASP A CA 1
ATOM 965 C C . ASP A 1 118 ? -9.717 -3.679 9.727 1.00 89.00 118 ASP A C 1
ATOM 967 O O . ASP A 1 118 ? -9.827 -4.381 10.733 1.00 89.00 118 ASP A O 1
ATOM 971 N N . VAL A 1 119 ? -8.507 -3.381 9.225 1.00 90.88 119 VAL A N 1
ATOM 972 C CA . VAL A 1 119 ? -7.243 -3.838 9.841 1.00 90.88 119 VAL A CA 1
ATOM 973 C C . VAL A 1 119 ? -7.025 -3.219 11.223 1.00 90.88 119 VAL A C 1
ATOM 975 O O . VAL A 1 119 ? -6.654 -3.930 12.160 1.00 90.88 119 VAL A O 1
ATOM 978 N N . ILE A 1 120 ? -7.232 -1.906 11.371 1.00 89.06 120 ILE A N 1
ATOM 979 C CA . ILE A 1 120 ? -7.051 -1.211 12.657 1.00 89.06 120 ILE A CA 1
ATOM 980 C C . ILE A 1 120 ? -8.050 -1.738 13.693 1.00 89.06 120 ILE A C 1
ATOM 982 O O . ILE A 1 120 ? -7.656 -2.051 14.817 1.00 89.06 120 ILE A O 1
ATOM 986 N N . GLU A 1 121 ? -9.320 -1.875 13.315 1.00 88.75 121 GLU A N 1
ATOM 987 C CA . GLU A 1 121 ? -10.380 -2.372 14.192 1.00 88.75 121 GLU A CA 1
ATOM 988 C C . GLU A 1 121 ? -10.139 -3.829 14.601 1.00 88.75 121 GLU A C 1
ATOM 990 O O . GLU A 1 121 ? -10.176 -4.145 15.790 1.00 88.75 121 GLU A O 1
ATOM 995 N N . SER A 1 122 ? -9.790 -4.699 13.648 1.00 90.38 122 SER A N 1
ATOM 996 C CA . SER A 1 122 ? -9.515 -6.116 13.923 1.00 90.38 122 SER A CA 1
ATOM 997 C C . SER A 1 122 ? -8.370 -6.293 14.921 1.00 90.38 122 SER A C 1
ATOM 999 O O . SER A 1 122 ? -8.476 -7.078 15.863 1.00 90.38 122 SER A O 1
ATOM 1001 N N . LYS A 1 123 ? -7.282 -5.528 14.771 1.00 89.69 123 LYS A N 1
ATOM 1002 C CA . LYS A 1 123 ? -6.176 -5.549 15.739 1.00 89.69 123 LYS A CA 1
ATOM 1003 C C . LYS A 1 123 ? -6.600 -5.053 17.115 1.00 89.69 123 LYS A C 1
ATOM 1005 O O . LYS A 1 123 ? -6.188 -5.640 18.109 1.00 89.69 123 LYS A O 1
ATOM 1010 N N . ALA A 1 124 ? -7.410 -3.998 17.180 1.00 87.75 124 ALA A N 1
ATOM 1011 C CA . ALA A 1 124 ? -7.904 -3.472 18.447 1.00 87.75 124 ALA A CA 1
ATOM 1012 C C . ALA A 1 124 ? -8.811 -4.484 19.171 1.00 87.75 124 ALA A C 1
ATOM 1014 O O . ALA A 1 124 ? -8.732 -4.613 20.391 1.00 87.75 124 ALA A O 1
ATOM 1015 N N . LEU A 1 125 ? -9.645 -5.229 18.435 1.00 89.50 125 LEU A N 1
ATOM 1016 C CA . LEU A 1 125 ? -10.461 -6.314 18.989 1.00 89.50 125 LEU A CA 1
ATOM 1017 C C . LEU A 1 125 ? -9.592 -7.457 19.527 1.00 89.50 125 LEU A C 1
ATOM 1019 O O . LEU A 1 125 ? -9.802 -7.897 20.655 1.00 89.50 125 LEU A O 1
ATOM 1023 N N . LEU A 1 126 ? -8.583 -7.892 18.765 1.00 87.88 126 LEU A N 1
ATOM 1024 C CA . LEU A 1 126 ? -7.649 -8.933 19.204 1.00 87.88 126 LEU A CA 1
ATOM 1025 C C . LEU A 1 126 ? -6.849 -8.509 20.437 1.00 87.88 126 LEU A C 1
ATOM 1027 O O . LEU A 1 126 ? -6.702 -9.294 21.366 1.00 87.88 126 LEU A O 1
ATOM 1031 N N . GLN A 1 127 ? -6.372 -7.263 20.483 1.00 86.56 127 GLN A N 1
ATOM 1032 C CA . GLN A 1 127 ? -5.673 -6.739 21.657 1.00 86.56 127 GLN A CA 1
ATOM 1033 C C . GLN A 1 127 ? -6.544 -6.802 22.912 1.00 86.56 127 GLN A C 1
ATOM 1035 O O . GLN A 1 127 ? -6.067 -7.246 23.950 1.00 86.56 127 GLN A O 1
ATOM 1040 N N . LYS A 1 128 ? -7.825 -6.427 22.814 1.00 87.50 128 LYS A N 1
ATOM 1041 C CA . LYS A 1 128 ? -8.772 -6.534 23.935 1.00 87.50 128 LYS A CA 1
ATOM 1042 C C . LYS A 1 128 ? -9.036 -7.981 24.345 1.00 87.50 128 LYS A C 1
ATOM 1044 O O . LYS A 1 128 ? -9.170 -8.246 25.529 1.00 87.50 128 LYS A O 1
ATOM 1049 N N . ALA A 1 129 ? -9.111 -8.900 23.382 1.00 87.94 129 ALA A N 1
ATOM 1050 C CA . ALA A 1 129 ? -9.352 -10.316 23.653 1.00 87.94 129 ALA A CA 1
ATOM 1051 C C . ALA A 1 129 ? -8.158 -11.011 24.332 1.00 87.94 129 ALA A C 1
ATOM 1053 O O . ALA A 1 129 ? -8.356 -11.943 25.103 1.00 87.94 129 ALA A O 1
ATOM 1054 N N . VAL A 1 130 ? -6.930 -10.568 24.044 1.00 86.00 130 VAL A N 1
ATOM 1055 C CA . VAL A 1 130 ? -5.695 -11.120 24.631 1.00 86.00 130 VAL A CA 1
ATOM 1056 C C . VAL A 1 130 ? -5.367 -10.495 25.994 1.00 86.00 130 VAL A C 1
ATOM 1058 O O . VAL A 1 130 ? -4.666 -11.112 26.783 1.00 86.00 130 VAL A O 1
ATOM 1061 N N . GLN A 1 131 ? -5.875 -9.296 26.292 1.00 67.06 131 GLN A N 1
ATOM 1062 C CA . GLN A 1 131 ? -5.694 -8.606 27.580 1.00 67.06 131 GLN A CA 1
ATOM 1063 C C . GLN A 1 131 ? -6.730 -9.012 28.653 1.00 67.06 131 GLN A C 1
ATOM 1065 O O . GLN A 1 131 ? -7.071 -8.190 29.504 1.00 67.06 131 GLN A O 1
ATOM 1070 N N . LEU A 1 132 ? -7.239 -10.251 28.602 1.00 50.72 132 LEU A N 1
ATOM 1071 C CA . LEU A 1 132 ? -7.999 -10.860 29.704 1.00 50.72 132 LEU A CA 1
ATOM 1072 C C . LEU A 1 132 ? -7.077 -11.263 30.860 1.00 50.72 132 LEU A C 1
ATOM 1074 O O . LEU A 1 132 ? -5.981 -11.798 30.576 1.00 50.72 132 LEU A O 1
#

Secondary structure (DSSP, 8-state):
-----------HHHHHHHHHHHHHHHHHHHHHSTTS----SS-EEEE-SSEEEEEEEEEE---BTTB-----EEEEEEEEEESSS-TTSPPEEEEEETT----B-BTTBPP-HHHHHHHHHHHHHHHHHH--

Radius of gyration: 18.2 Å; chains: 1; bounding box: 58×27×51 Å

InterPro domains:
  IPR025663 A-kinase anchor protein 28kDa [PF14469] (44-126)
  IPR053084 A-kinase anchor protein [PTHR35075] (44-131)

Organism: Lates calcarifer (NCBI:txid8187)